Protein AF-A0A966Z807-F1 (afdb_monomer_lite)

Radius of gyration: 26.4 Å; chains: 1; bounding box: 56×34×90 Å

pLDDT: mean 78.82, std 12.4, range [40.66, 91.81]

Foldseek 3Di:
DDDDDDDPDPPPVVVVVVVVVVVVVVVVVVVVVLLVCLVCVLVVQLVVLVCLLVLNPLDADPVLVVDPPVPRQPSNVVSCVCSVDNVSSNVLSCLRNVLSVLSVDPVSNVVSCVSNVVSVVVVVVSVVCSVPVDDPD

Sequence (137 aa):
MAAGSRLCFNGAGATIAKFKALNVLRSRAALAAMTVARLVLAPGMMPYGVSKLFLRQFQVAASAYAQPLGETPGTTLTWAFLGYSPVFQFRLGTFEIIPAILLLFARTRRLGALLLLPVVLNVAMFNYFLAYGRAPG

Structure (mmCIF, N/CA/C/O backbone):
data_AF-A0A966Z807-F1
#
_entry.id   AF-A0A966Z807-F1
#
loop_
_atom_site.group_PDB
_atom_site.id
_atom_site.type_symbol
_atom_site.label_atom_id
_atom_site.label_alt_id
_atom_site.label_comp_id
_atom_site.label_asym_id
_atom_site.label_entity_id
_atom_site.label_seq_id
_atom_site.pdbx_PDB_ins_code
_atom_site.Cartn_x
_atom_site.Cartn_y
_atom_site.Cartn_z
_atom_site.occupancy
_atom_site.B_iso_or_equiv
_atom_site.auth_seq_id
_atom_site.auth_comp_id
_atom_site.auth_asym_id
_atom_site.auth_atom_id
_atom_site.pdbx_PDB_model_num
ATOM 1 N N . MET A 1 1 ? -33.881 -22.145 69.885 1.00 40.66 1 MET A N 1
ATOM 2 C CA . MET A 1 1 ? -34.241 -22.798 68.606 1.00 40.66 1 MET A CA 1
ATOM 3 C C . MET A 1 1 ? -33.526 -22.043 67.496 1.00 40.66 1 MET A C 1
ATOM 5 O O . MET A 1 1 ? -33.708 -20.839 67.392 1.00 40.66 1 MET A O 1
ATOM 9 N N . ALA A 1 2 ? -32.575 -22.702 66.832 1.00 42.00 2 ALA A N 1
ATOM 10 C CA . ALA A 1 2 ? -31.477 -22.073 66.103 1.00 42.00 2 ALA A CA 1
ATOM 11 C C . ALA A 1 2 ? -31.883 -21.474 64.746 1.00 42.00 2 ALA A C 1
ATOM 13 O O . ALA A 1 2 ? -32.610 -22.082 63.965 1.00 42.00 2 ALA A O 1
ATOM 14 N N . ALA A 1 3 ? -31.339 -20.285 64.486 1.00 54.25 3 ALA A N 1
ATOM 15 C CA . ALA A 1 3 ? -31.266 -19.639 63.188 1.00 54.25 3 ALA A CA 1
ATOM 16 C C . ALA A 1 3 ? -30.340 -20.424 62.243 1.00 54.25 3 ALA A C 1
ATOM 18 O O . ALA A 1 3 ? -29.265 -20.849 62.659 1.00 54.25 3 ALA A O 1
ATOM 19 N N . GLY A 1 4 ? -30.709 -20.568 60.967 1.00 48.72 4 GLY A N 1
ATOM 20 C CA . GLY A 1 4 ? -29.797 -21.168 59.990 1.00 48.72 4 GLY A CA 1
ATOM 21 C C . GLY A 1 4 ? -30.430 -21.597 58.673 1.00 48.72 4 GLY A C 1
ATOM 22 O O . GLY A 1 4 ? -30.414 -22.774 58.346 1.00 48.72 4 GLY A O 1
ATOM 23 N N . SER A 1 5 ? -30.958 -20.659 57.885 1.00 48.28 5 SER A N 1
ATOM 24 C CA . SER A 1 5 ? -31.405 -20.946 56.513 1.00 48.28 5 SER A CA 1
ATOM 25 C C . SER A 1 5 ? -31.098 -19.771 55.581 1.00 48.28 5 SER A C 1
ATOM 27 O O . SER A 1 5 ? -31.989 -19.086 55.084 1.00 48.28 5 SER A O 1
ATOM 29 N N . ARG A 1 6 ? -29.805 -19.490 55.384 1.00 48.53 6 ARG A N 1
ATOM 30 C CA . ARG A 1 6 ? -29.302 -18.586 54.334 1.00 48.53 6 ARG A CA 1
ATOM 31 C C . ARG A 1 6 ? -27.971 -19.098 53.783 1.00 48.53 6 ARG A C 1
ATOM 33 O O . ARG A 1 6 ? -26.952 -18.431 53.891 1.00 48.53 6 ARG A O 1
ATOM 40 N N . LEU A 1 7 ? -27.957 -20.286 53.197 1.00 50.31 7 LEU A N 1
ATOM 41 C CA . LEU A 1 7 ? -26.856 -20.706 52.334 1.00 50.31 7 LEU A CA 1
ATOM 42 C C . LEU A 1 7 ? -27.432 -21.395 51.097 1.00 50.31 7 LEU A C 1
ATOM 44 O O . LEU A 1 7 ? -28.456 -22.060 51.186 1.00 50.31 7 LEU A O 1
ATOM 48 N N . CYS A 1 8 ? -26.740 -21.220 49.971 1.00 45.59 8 CYS A N 1
ATOM 49 C CA . CYS A 1 8 ? -26.930 -21.929 48.699 1.00 45.59 8 CYS A CA 1
ATOM 50 C C . CYS A 1 8 ? -27.895 -21.329 47.659 1.00 45.59 8 CYS A C 1
ATOM 52 O O . CYS A 1 8 ? -28.733 -22.044 47.144 1.00 45.59 8 CYS A O 1
ATOM 54 N N . PHE A 1 9 ? -27.710 -20.071 47.232 1.00 46.91 9 PHE A N 1
ATOM 55 C CA . PHE A 1 9 ? -28.056 -19.668 45.843 1.00 46.91 9 PHE A CA 1
ATOM 56 C C . PHE A 1 9 ? -27.121 -18.607 45.216 1.00 46.91 9 PHE A C 1
ATOM 58 O O . PHE A 1 9 ? -27.361 -18.133 44.111 1.00 46.91 9 PHE A O 1
ATOM 65 N N . ASN A 1 10 ? -26.002 -18.259 45.866 1.00 54.50 10 ASN A N 1
ATOM 66 C CA . ASN A 1 10 ? -25.129 -17.156 45.426 1.00 54.50 10 ASN A CA 1
ATOM 67 C C . ASN A 1 10 ? -24.048 -17.555 44.387 1.00 54.50 10 ASN A C 1
ATOM 69 O O . ASN A 1 10 ? -23.397 -16.694 43.803 1.00 54.50 10 ASN A O 1
ATOM 73 N N . GLY A 1 11 ? -23.840 -18.855 44.134 1.00 54.97 11 GLY A N 1
ATOM 74 C CA . GLY A 1 11 ? -22.731 -19.349 43.298 1.00 54.97 11 GLY A CA 1
ATOM 75 C C . GLY A 1 11 ? -22.957 -19.243 41.784 1.00 54.97 11 GLY A C 1
ATOM 76 O O . GLY A 1 11 ? -22.054 -18.850 41.053 1.00 54.97 11 GLY A O 1
ATOM 77 N N . ALA A 1 12 ? -24.165 -19.542 41.293 1.00 58.53 12 ALA A N 1
ATOM 78 C CA . ALA A 1 12 ? -24.453 -19.564 39.852 1.00 58.53 12 ALA A CA 1
ATOM 79 C C . ALA A 1 12 ? -24.499 -18.154 39.227 1.00 58.53 12 ALA A C 1
ATOM 81 O O . ALA A 1 12 ? -23.991 -17.940 38.124 1.00 58.53 12 ALA A O 1
ATOM 82 N N . GLY A 1 13 ? -25.040 -17.169 39.954 1.00 59.78 13 GLY A N 1
ATOM 83 C CA . GLY A 1 13 ? -25.070 -15.768 39.518 1.00 59.78 13 GLY A CA 1
ATOM 84 C C . GLY A 1 13 ? -23.675 -15.142 39.417 1.00 59.78 13 GLY A C 1
ATOM 85 O O . GLY A 1 13 ? -23.400 -14.393 38.478 1.00 59.78 13 GLY A O 1
ATOM 86 N N . ALA A 1 14 ? -22.763 -15.512 40.323 1.00 65.50 14 ALA A N 1
ATOM 87 C CA . ALA A 1 14 ? -21.379 -15.045 40.312 1.00 65.50 14 ALA A CA 1
ATOM 88 C C . ALA A 1 14 ? -20.603 -15.557 39.085 1.00 65.50 14 ALA A C 1
ATOM 90 O O . ALA A 1 14 ? -19.853 -14.798 38.469 1.00 65.50 14 ALA A O 1
ATOM 91 N N . THR A 1 15 ? -20.819 -16.810 38.673 1.00 69.31 15 THR A N 1
ATOM 92 C CA . THR A 1 15 ? -20.162 -17.399 37.493 1.00 69.31 15 THR A CA 1
ATOM 93 C C . THR A 1 15 ? -20.639 -16.755 36.191 1.00 69.31 15 THR A C 1
ATOM 95 O O . THR A 1 15 ? -19.820 -16.422 35.333 1.00 69.31 15 THR A O 1
ATOM 98 N N . ILE A 1 16 ? -21.945 -16.499 36.059 1.00 69.50 16 ILE A N 1
ATOM 99 C CA . ILE A 1 16 ? -22.527 -15.828 34.883 1.00 69.50 16 ILE A CA 1
ATOM 100 C C . ILE A 1 16 ? -22.066 -14.365 34.811 1.00 69.50 16 ILE A C 1
ATOM 102 O O . ILE A 1 16 ? -21.686 -13.889 33.738 1.00 69.50 16 ILE A O 1
ATOM 106 N N . ALA A 1 17 ? -22.032 -13.658 35.945 1.00 71.75 17 ALA A N 1
ATOM 107 C CA . ALA A 1 17 ? -21.521 -12.290 36.014 1.00 71.75 17 ALA A CA 1
ATOM 108 C C . ALA A 1 17 ? -20.034 -12.221 35.637 1.00 71.75 17 ALA A C 1
ATOM 110 O O . ALA A 1 17 ? -19.640 -11.363 34.846 1.00 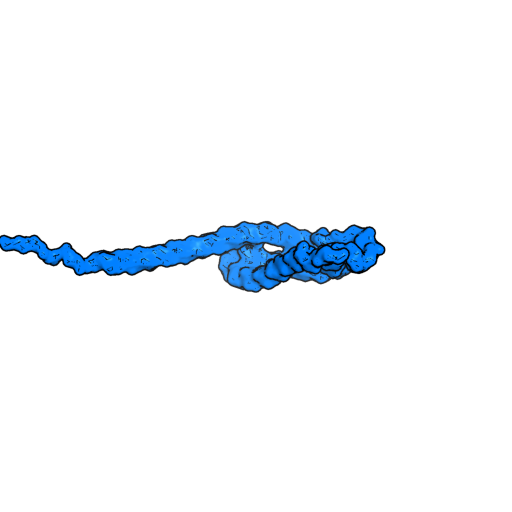71.75 17 ALA A O 1
ATOM 111 N N . LYS A 1 18 ? -19.222 -13.166 36.127 1.00 68.38 18 LYS A N 1
ATOM 112 C CA . LYS A 1 18 ? -17.793 -13.267 35.804 1.00 68.38 18 LYS A CA 1
ATOM 113 C C . LYS A 1 18 ? -17.572 -13.600 34.328 1.00 68.38 18 LYS A C 1
ATOM 115 O O . LYS A 1 18 ? -16.730 -12.972 33.698 1.00 68.38 18 LYS A O 1
ATOM 120 N N . PHE A 1 19 ? -18.365 -14.503 33.748 1.00 73.31 19 PHE A N 1
ATOM 121 C CA . PHE A 1 19 ? -18.320 -14.817 32.317 1.00 73.31 19 PHE A CA 1
ATOM 122 C C . PHE A 1 19 ? -18.694 -13.607 31.452 1.00 73.31 19 PHE A C 1
ATOM 124 O O . PHE A 1 19 ? -17.967 -13.266 30.521 1.00 73.31 19 PHE A O 1
ATOM 131 N N . LYS A 1 20 ? -19.779 -12.899 31.790 1.00 72.31 20 LYS A N 1
ATOM 132 C CA . LYS A 1 20 ? -20.209 -11.690 31.071 1.00 72.31 20 LYS A CA 1
ATOM 133 C C . LYS A 1 20 ? -19.171 -10.571 31.193 1.00 72.31 20 LYS A C 1
ATOM 135 O O . LYS A 1 20 ? -18.841 -9.943 30.191 1.00 72.31 20 LYS A O 1
ATOM 140 N N . ALA A 1 21 ? -18.608 -10.369 32.385 1.00 70.88 21 ALA A N 1
ATOM 141 C CA . ALA A 1 21 ? -17.547 -9.396 32.636 1.00 70.88 21 ALA A CA 1
ATOM 142 C C . ALA A 1 21 ? -16.258 -9.738 31.874 1.00 70.88 21 ALA A C 1
ATOM 144 O O . ALA A 1 21 ? -15.691 -8.855 31.238 1.00 70.88 21 ALA A O 1
ATOM 145 N N . LEU A 1 22 ? -15.835 -11.008 31.867 1.00 74.38 22 LEU A N 1
ATOM 146 C CA . LEU A 1 22 ? -14.684 -11.490 31.095 1.00 74.38 22 LEU A CA 1
ATOM 147 C C . LEU A 1 22 ? -14.896 -11.304 29.594 1.00 74.38 22 LEU A C 1
ATOM 149 O O . LEU A 1 22 ? -13.990 -10.843 28.906 1.00 74.38 22 LEU A O 1
ATOM 153 N N . ASN A 1 23 ? -16.090 -11.608 29.083 1.00 71.31 23 ASN A N 1
ATOM 154 C CA . ASN A 1 23 ? -16.382 -11.463 27.660 1.00 71.31 23 ASN A CA 1
ATOM 155 C C . ASN A 1 23 ? -16.436 -9.980 27.253 1.00 71.31 23 ASN A C 1
ATOM 157 O O . ASN A 1 23 ? -15.870 -9.610 26.230 1.00 71.31 23 ASN A O 1
ATOM 161 N N . VAL A 1 24 ? -17.003 -9.106 28.095 1.00 71.00 24 VAL A N 1
ATOM 162 C CA . VAL A 1 24 ? -16.976 -7.644 27.904 1.00 71.00 24 VAL A CA 1
ATOM 163 C C . VAL A 1 24 ? -15.546 -7.097 27.969 1.00 71.00 24 VAL A C 1
ATOM 165 O O . VAL A 1 24 ? -15.171 -6.297 27.111 1.00 71.00 24 VAL A O 1
ATOM 168 N N . LEU A 1 25 ? -14.720 -7.536 28.927 1.00 72.75 25 LEU A N 1
ATOM 169 C CA . LEU A 1 25 ? -13.304 -7.152 28.997 1.00 72.75 25 LEU A CA 1
ATOM 170 C C . LEU A 1 25 ? -12.545 -7.610 27.746 1.00 72.75 25 LEU A C 1
ATOM 172 O O . LEU A 1 25 ? -11.794 -6.827 27.170 1.00 72.75 25 LEU A O 1
ATOM 176 N N . ARG A 1 26 ? -12.785 -8.845 27.287 1.00 71.38 26 ARG A N 1
ATOM 177 C CA . ARG A 1 26 ? -12.173 -9.413 26.078 1.00 71.38 26 ARG A CA 1
ATOM 178 C C . ARG A 1 26 ? -12.590 -8.650 24.824 1.00 71.38 26 ARG A C 1
ATOM 180 O O . ARG A 1 26 ? -11.745 -8.359 23.984 1.00 71.38 26 ARG A O 1
ATOM 187 N N . SER A 1 27 ? -13.859 -8.257 24.713 1.00 72.50 27 SER A N 1
ATOM 188 C CA . SER A 1 27 ? -14.352 -7.411 23.621 1.00 72.50 27 SER A CA 1
ATOM 189 C C . SER A 1 27 ? -13.715 -6.020 23.640 1.00 72.50 27 SER A C 1
ATOM 191 O O . SER A 1 27 ? -13.314 -5.523 22.591 1.00 72.50 27 SER A O 1
ATOM 193 N N . ARG A 1 28 ? -13.555 -5.397 24.815 1.00 72.44 28 ARG A N 1
ATOM 194 C CA . ARG A 1 28 ? -12.878 -4.092 24.947 1.00 72.44 28 ARG A CA 1
ATOM 195 C C . ARG A 1 28 ? -11.387 -4.189 24.625 1.00 72.44 28 ARG A C 1
ATOM 197 O O . ARG A 1 28 ? -10.879 -3.327 23.916 1.00 72.44 28 ARG A O 1
ATOM 204 N N . ALA A 1 29 ? -10.718 -5.254 25.065 1.00 74.19 29 ALA A N 1
ATOM 205 C CA . ALA A 1 29 ? -9.324 -5.535 24.733 1.00 74.19 29 ALA A CA 1
ATOM 206 C C . ALA A 1 29 ? -9.134 -5.788 23.230 1.00 74.19 29 ALA A C 1
ATOM 208 O O . ALA A 1 29 ? -8.220 -5.230 22.634 1.00 74.19 29 ALA A O 1
ATOM 209 N N . ALA A 1 30 ? -10.028 -6.544 22.586 1.00 75.44 30 ALA A N 1
ATOM 210 C CA . ALA A 1 30 ? -9.995 -6.761 21.140 1.00 75.44 30 ALA A CA 1
ATOM 211 C C . ALA A 1 30 ? -10.210 -5.452 20.361 1.00 75.44 30 ALA A C 1
ATOM 213 O O . ALA A 1 30 ? -9.487 -5.170 19.407 1.00 75.44 30 ALA A O 1
ATOM 214 N N . LEU A 1 31 ? -11.163 -4.616 20.782 1.00 74.56 31 LEU A N 1
ATOM 215 C CA . LEU A 1 31 ? -11.396 -3.299 20.179 1.00 74.56 31 LEU A CA 1
ATOM 216 C C . LEU A 1 31 ? -10.205 -2.349 20.388 1.00 74.56 31 LEU A C 1
ATOM 218 O O . LEU A 1 31 ? -9.843 -1.608 19.469 1.00 74.56 31 LEU A O 1
ATOM 222 N N . ALA A 1 32 ? -9.569 -2.391 21.561 1.00 75.50 32 ALA A N 1
ATOM 223 C CA . ALA A 1 32 ? -8.351 -1.642 21.850 1.00 75.50 32 ALA A CA 1
ATOM 224 C C . ALA A 1 32 ? -7.180 -2.129 20.982 1.00 75.50 32 ALA A C 1
ATOM 226 O O . ALA A 1 32 ? -6.563 -1.315 20.303 1.00 75.50 32 ALA A O 1
ATOM 227 N N . ALA A 1 33 ? -6.946 -3.441 20.901 1.00 77.75 33 ALA A N 1
ATOM 228 C CA . ALA A 1 33 ? -5.908 -4.050 20.069 1.00 77.75 33 ALA A CA 1
ATOM 229 C C . ALA A 1 33 ? -6.086 -3.699 18.587 1.00 77.75 33 ALA A C 1
ATOM 231 O O . ALA A 1 33 ? -5.150 -3.245 17.934 1.00 77.75 33 ALA A O 1
ATOM 232 N N . MET A 1 34 ? -7.312 -3.804 18.070 1.00 76.69 34 MET A N 1
ATOM 233 C CA . MET A 1 34 ? -7.634 -3.357 16.718 1.00 76.69 34 MET A CA 1
ATOM 234 C C . MET A 1 34 ? -7.312 -1.864 16.539 1.00 76.69 34 MET A C 1
ATOM 236 O O . MET A 1 34 ? -6.839 -1.449 15.481 1.00 76.69 34 MET A O 1
ATOM 240 N N . THR A 1 35 ? -7.588 -1.017 17.530 1.00 76.31 35 THR A N 1
ATOM 241 C CA . THR A 1 35 ? -7.322 0.432 17.468 1.00 76.31 35 THR A CA 1
ATOM 242 C C . THR A 1 35 ? -5.837 0.761 17.506 1.00 76.31 35 THR A C 1
ATOM 244 O O . THR A 1 35 ? -5.397 1.582 16.707 1.00 76.31 35 THR A O 1
ATOM 247 N N . VAL A 1 36 ? -5.062 0.069 18.334 1.00 81.00 36 VAL A N 1
ATOM 248 C CA . VAL A 1 36 ? -3.599 0.179 18.351 1.00 81.00 36 VAL A CA 1
ATOM 249 C C . VAL A 1 36 ? -3.016 -0.278 17.015 1.00 81.00 36 VAL A C 1
ATOM 251 O O . VAL A 1 36 ? -2.277 0.476 16.392 1.00 81.00 36 VAL A O 1
ATOM 254 N N . ALA A 1 37 ? -3.423 -1.448 16.509 1.00 80.81 37 ALA A N 1
ATOM 255 C CA . ALA A 1 37 ? -2.967 -1.955 15.215 1.00 80.81 37 ALA A CA 1
ATOM 256 C C . ALA A 1 37 ? -3.236 -0.947 14.089 1.00 80.81 37 ALA A C 1
ATOM 258 O O . ALA A 1 37 ? -2.366 -0.676 13.274 1.00 80.81 37 ALA A O 1
ATOM 259 N N . ARG A 1 38 ? -4.418 -0.323 14.085 1.00 79.00 38 ARG A N 1
ATOM 260 C CA . ARG A 1 38 ? -4.786 0.737 13.137 1.00 79.00 38 ARG A CA 1
ATOM 261 C C . ARG A 1 38 ? -3.869 1.959 13.226 1.00 79.00 38 ARG A C 1
ATOM 263 O O . ARG A 1 38 ? -3.434 2.458 12.194 1.00 79.00 38 ARG A O 1
ATOM 270 N N . LEU A 1 39 ? -3.610 2.435 14.442 1.00 79.00 39 LEU A N 1
ATOM 271 C CA . LEU A 1 39 ? -2.779 3.614 14.694 1.00 79.00 39 LEU A CA 1
ATOM 272 C C . LEU A 1 39 ? -1.302 3.380 14.370 1.00 79.00 39 LEU A C 1
ATOM 274 O O . LEU A 1 39 ? -0.601 4.341 14.095 1.00 79.00 39 LEU A O 1
ATOM 278 N N . VAL A 1 40 ? -0.845 2.129 14.367 1.00 83.12 40 VAL A N 1
ATOM 279 C CA . VAL A 1 40 ? 0.514 1.761 13.948 1.00 83.12 40 VAL A CA 1
ATOM 280 C C . VAL A 1 40 ? 0.580 1.520 12.435 1.00 83.12 40 VAL A C 1
ATOM 282 O O . VAL A 1 40 ? 1.470 2.032 11.761 1.00 83.12 40 VAL A O 1
ATOM 285 N N . LEU A 1 41 ? -0.386 0.784 11.878 1.00 81.38 41 LEU A N 1
ATOM 286 C CA . LEU A 1 41 ? -0.405 0.403 10.462 1.00 81.38 41 LEU A CA 1
ATOM 287 C C . LEU A 1 41 ? -0.600 1.600 9.531 1.00 81.38 41 LEU A C 1
ATOM 289 O O . LEU A 1 41 ? 0.106 1.707 8.536 1.00 81.38 41 LEU A O 1
ATOM 293 N N . ALA A 1 42 ? -1.535 2.503 9.837 1.00 81.38 42 ALA A N 1
ATOM 294 C CA . ALA A 1 42 ? -1.832 3.638 8.964 1.00 81.38 42 ALA A CA 1
ATOM 295 C C . ALA A 1 42 ? -0.607 4.546 8.711 1.00 81.38 42 ALA A C 1
ATOM 297 O O . ALA A 1 42 ? -0.262 4.733 7.543 1.00 81.38 42 ALA A O 1
ATOM 298 N N . PRO A 1 43 ? 0.104 5.061 9.737 1.00 82.00 43 PRO A N 1
ATOM 299 C CA . PRO A 1 43 ? 1.327 5.828 9.508 1.00 82.00 43 PRO A CA 1
ATOM 300 C C . PRO A 1 43 ? 2.481 4.959 8.996 1.00 82.00 43 PRO A C 1
ATOM 302 O O . PRO A 1 43 ? 3.301 5.458 8.235 1.00 82.00 43 PRO A O 1
ATOM 305 N N . GLY A 1 44 ? 2.540 3.667 9.343 1.00 83.81 44 GLY A N 1
ATOM 306 C CA . GLY A 1 44 ? 3.562 2.753 8.824 1.00 83.81 44 GLY A CA 1
ATOM 307 C C . GLY A 1 44 ? 3.458 2.508 7.314 1.00 83.81 44 GLY A C 1
ATOM 308 O O . GLY A 1 44 ? 4.480 2.390 6.645 1.00 83.81 44 GLY A O 1
ATOM 309 N N . MET A 1 45 ? 2.242 2.476 6.759 1.00 82.56 45 MET A N 1
ATOM 310 C CA . MET A 1 45 ? 2.003 2.257 5.324 1.00 82.56 45 MET A CA 1
ATOM 311 C C . MET A 1 45 ? 2.022 3.543 4.487 1.00 82.56 45 MET A C 1
ATOM 313 O O . MET A 1 45 ? 2.194 3.480 3.270 1.00 82.56 45 MET A O 1
ATOM 317 N N . MET A 1 46 ? 1.890 4.718 5.110 1.00 84.50 46 MET A N 1
ATOM 318 C CA . MET A 1 46 ? 1.947 5.999 4.396 1.00 84.50 46 MET A CA 1
ATOM 319 C C . MET A 1 46 ? 3.247 6.190 3.593 1.00 84.50 46 MET A C 1
ATOM 321 O O . MET A 1 46 ? 3.142 6.498 2.406 1.00 84.50 46 MET A O 1
ATOM 325 N N . PRO A 1 47 ? 4.456 5.963 4.150 1.00 86.50 47 PRO A N 1
ATOM 326 C CA . PRO A 1 47 ? 5.701 6.063 3.390 1.00 86.50 47 PRO A CA 1
ATOM 327 C C . PRO A 1 47 ? 5.741 5.145 2.165 1.00 86.50 47 PRO A C 1
ATOM 329 O O . PRO A 1 47 ? 6.204 5.569 1.108 1.00 86.50 47 PRO A O 1
ATOM 332 N N . TYR A 1 48 ? 5.213 3.921 2.279 1.00 82.94 48 TYR A N 1
ATOM 333 C CA . TYR A 1 48 ? 5.158 2.966 1.170 1.00 82.94 48 TYR A CA 1
ATOM 334 C C . TYR A 1 48 ? 4.311 3.513 0.024 1.00 82.94 48 TYR A C 1
ATOM 336 O O . TYR A 1 48 ? 4.809 3.686 -1.090 1.00 82.94 48 TYR A O 1
ATOM 344 N N . GLY A 1 49 ? 3.068 3.895 0.308 1.00 82.25 49 GLY A N 1
ATOM 345 C CA . GLY A 1 49 ? 2.185 4.449 -0.712 1.00 82.25 49 GLY A CA 1
ATOM 346 C C . GLY A 1 49 ? 2.720 5.752 -1.318 1.00 82.25 49 GLY A C 1
ATOM 347 O O . GLY A 1 49 ? 2.664 5.944 -2.534 1.00 82.25 49 GLY A O 1
ATOM 348 N N . VAL A 1 50 ? 3.307 6.630 -0.496 1.00 87.94 50 VAL A N 1
ATOM 349 C CA . VAL A 1 50 ? 3.894 7.903 -0.949 1.00 87.94 50 VAL A CA 1
ATOM 350 C C . VAL A 1 50 ? 5.083 7.652 -1.875 1.00 87.94 50 VAL A C 1
ATOM 352 O O . VAL A 1 50 ? 5.203 8.293 -2.919 1.00 87.94 50 VAL A O 1
ATOM 355 N N . SER A 1 51 ? 5.925 6.668 -1.561 1.00 85.44 51 SER A N 1
ATOM 356 C CA . SER A 1 51 ? 7.054 6.299 -2.418 1.00 85.44 51 SER A CA 1
ATOM 357 C C . SER A 1 51 ? 6.615 5.774 -3.794 1.00 85.44 51 SER A C 1
ATOM 359 O O . SER A 1 51 ? 7.305 6.021 -4.789 1.00 85.44 51 SER A O 1
ATOM 361 N N . LYS A 1 52 ? 5.439 5.131 -3.885 1.00 84.50 52 LYS A N 1
ATOM 362 C CA . LYS A 1 52 ? 4.808 4.744 -5.160 1.00 84.50 52 LYS A CA 1
ATOM 363 C C . LYS A 1 52 ? 4.235 5.944 -5.908 1.00 84.50 52 LYS A C 1
ATOM 365 O O . LYS A 1 52 ? 4.419 6.019 -7.116 1.00 84.50 52 LYS A O 1
ATOM 370 N N . LEU A 1 53 ? 3.610 6.908 -5.226 1.00 85.94 53 LEU A N 1
ATOM 371 C CA . LEU A 1 53 ? 3.125 8.133 -5.884 1.00 85.94 53 LEU A CA 1
ATOM 372 C C . LEU A 1 53 ? 4.253 8.942 -6.531 1.00 85.94 53 LEU A C 1
ATOM 374 O O . LEU A 1 53 ? 4.079 9.465 -7.626 1.00 85.94 53 LEU A O 1
ATOM 378 N N . PHE A 1 54 ? 5.414 9.012 -5.877 1.00 85.88 54 PHE A N 1
ATOM 379 C CA . PHE A 1 54 ? 6.595 9.705 -6.401 1.00 85.88 54 PHE A CA 1
ATOM 380 C C . PHE A 1 54 ? 7.438 8.856 -7.359 1.00 85.88 54 PHE A C 1
ATOM 382 O O . PHE A 1 54 ? 8.567 9.229 -7.673 1.00 85.88 54 PHE A O 1
ATOM 389 N N . LEU A 1 55 ? 6.911 7.715 -7.813 1.00 83.12 55 LEU A N 1
ATOM 390 C CA . LEU A 1 55 ? 7.552 6.811 -8.769 1.00 83.12 55 LEU A CA 1
ATOM 391 C C . LEU A 1 55 ? 8.906 6.242 -8.308 1.00 83.12 55 LEU A C 1
ATOM 393 O O . LEU A 1 55 ? 9.671 5.723 -9.115 1.00 83.12 55 LEU A O 1
ATOM 397 N N . ARG A 1 56 ? 9.229 6.296 -7.010 1.00 80.62 56 ARG A N 1
ATOM 398 C CA . ARG A 1 56 ? 10.554 5.896 -6.501 1.00 80.62 56 ARG A CA 1
ATOM 399 C C . ARG A 1 56 ? 10.673 4.403 -6.213 1.00 80.62 56 ARG A C 1
ATOM 401 O O . ARG A 1 56 ? 11.769 3.866 -6.279 1.00 80.62 56 ARG A O 1
ATOM 408 N N . GLN A 1 57 ? 9.566 3.728 -5.900 1.00 79.19 57 GLN A N 1
ATOM 409 C CA . GLN A 1 57 ? 9.625 2.362 -5.365 1.00 79.19 57 GLN A CA 1
ATOM 410 C C . GLN A 1 57 ? 9.975 1.272 -6.396 1.00 79.19 57 GLN A C 1
ATOM 412 O O . GLN A 1 57 ? 10.572 0.270 -6.025 1.00 79.19 57 GLN A O 1
ATOM 417 N N . PHE A 1 58 ? 9.619 1.449 -7.671 1.00 81.44 58 PHE A N 1
ATOM 418 C CA . PHE A 1 58 ? 9.819 0.446 -8.732 1.00 81.44 58 PHE A CA 1
ATOM 419 C C . PHE A 1 58 ? 10.895 0.859 -9.745 1.00 81.44 58 PHE A C 1
ATOM 421 O O . PHE A 1 58 ? 10.783 0.581 -10.934 1.00 81.44 58 PHE A O 1
ATOM 428 N N . GLN A 1 59 ? 11.933 1.557 -9.283 1.00 81.50 59 GLN A N 1
ATOM 429 C CA . GLN A 1 59 ? 13.062 1.918 -10.135 1.00 81.50 59 GLN A CA 1
ATOM 430 C C . GLN A 1 59 ? 13.991 0.713 -10.295 1.00 81.50 59 GLN A C 1
ATOM 432 O O . GLN A 1 59 ? 14.493 0.163 -9.314 1.00 81.50 59 GLN A O 1
ATOM 437 N N . VAL A 1 60 ? 14.210 0.304 -11.541 1.00 83.00 60 VAL A N 1
ATOM 438 C CA . VAL A 1 60 ? 15.096 -0.804 -11.909 1.00 83.00 60 VAL A CA 1
ATOM 439 C C . VAL A 1 60 ? 16.286 -0.240 -12.682 1.00 83.00 60 VAL A C 1
ATOM 441 O O . VAL A 1 60 ? 16.119 0.629 -13.537 1.00 83.00 60 VAL A O 1
ATOM 444 N N . ALA A 1 61 ? 17.496 -0.712 -12.367 1.00 82.94 61 ALA A N 1
ATOM 445 C CA . ALA A 1 61 ? 18.719 -0.260 -13.026 1.00 82.94 61 ALA A CA 1
ATOM 446 C C . ALA A 1 61 ? 18.684 -0.549 -14.536 1.00 82.94 61 ALA A C 1
ATOM 448 O O . ALA A 1 61 ? 18.228 -1.610 -14.956 1.00 82.94 61 ALA A O 1
ATOM 449 N N . ALA A 1 62 ? 19.232 0.362 -15.346 1.00 80.19 62 ALA A N 1
ATOM 450 C CA . ALA A 1 62 ? 19.267 0.220 -16.805 1.00 80.19 62 ALA A CA 1
ATOM 451 C C . ALA A 1 62 ? 19.918 -1.103 -17.263 1.00 80.19 62 ALA A C 1
ATOM 453 O O . ALA A 1 62 ? 19.466 -1.723 -18.221 1.00 80.19 62 ALA A O 1
ATOM 454 N N . SER A 1 63 ? 20.934 -1.573 -16.532 1.00 80.50 63 SER A N 1
ATOM 455 C CA . SER A 1 63 ? 21.628 -2.839 -16.793 1.00 80.50 63 SER A CA 1
ATOM 456 C C . SER A 1 63 ? 20.737 -4.075 -16.655 1.00 80.50 63 SER A C 1
ATOM 458 O O . S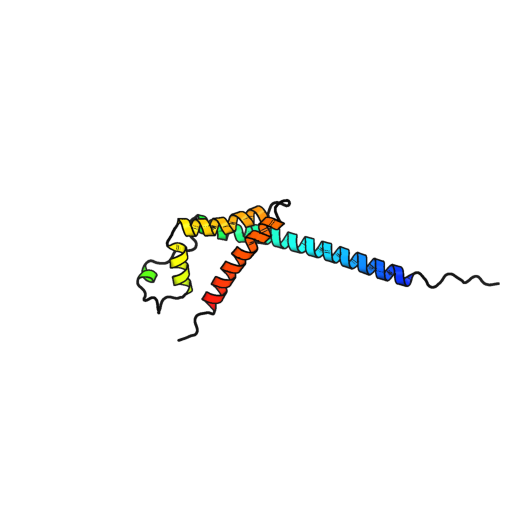ER A 1 63 ? 20.974 -5.068 -17.336 1.00 80.50 63 SER A O 1
ATOM 460 N N . ALA A 1 64 ? 19.690 -4.025 -15.828 1.00 79.94 64 ALA A N 1
ATOM 461 C CA . ALA A 1 64 ? 18.789 -5.158 -15.639 1.00 79.94 64 ALA A CA 1
ATOM 462 C C . ALA A 1 64 ? 17.876 -5.402 -16.852 1.00 79.94 64 ALA A C 1
ATOM 464 O O . ALA A 1 64 ? 17.430 -6.527 -17.051 1.00 79.94 64 ALA A O 1
ATOM 465 N N . TYR A 1 65 ? 17.634 -4.385 -17.688 1.00 80.44 65 TYR A N 1
ATOM 466 C CA . TYR A 1 65 ? 16.879 -4.542 -18.937 1.00 80.44 65 TYR A CA 1
ATOM 467 C C . TYR A 1 65 ? 17.691 -5.220 -20.048 1.00 80.44 65 TYR A C 1
ATOM 469 O O . TYR A 1 65 ? 17.111 -5.697 -21.018 1.00 80.44 65 TYR A O 1
ATOM 477 N N . ALA A 1 66 ? 19.021 -5.261 -19.916 1.00 85.50 66 ALA A N 1
ATOM 478 C CA . ALA A 1 66 ? 19.909 -5.936 -20.859 1.00 85.50 66 ALA A CA 1
ATOM 479 C C . ALA A 1 66 ? 20.118 -7.425 -20.526 1.00 85.50 66 ALA A C 1
ATOM 481 O O . ALA A 1 66 ? 20.714 -8.151 -21.318 1.00 85.50 66 ALA A O 1
ATOM 482 N N . GLN A 1 67 ? 19.652 -7.885 -19.359 1.00 84.12 67 GLN A N 1
ATOM 483 C CA . GLN A 1 67 ? 19.818 -9.267 -18.923 1.00 84.12 67 GLN A CA 1
ATOM 484 C C . GLN A 1 67 ? 18.750 -10.180 -19.558 1.00 84.12 67 GLN A C 1
ATOM 486 O O . GLN A 1 67 ? 17.585 -9.780 -19.645 1.00 84.12 67 GLN A O 1
ATOM 491 N N . PRO A 1 68 ? 19.094 -11.414 -19.976 1.00 86.31 68 PRO A N 1
ATOM 492 C CA . PRO A 1 68 ? 18.107 -12.379 -20.451 1.00 86.31 68 PRO A CA 1
ATOM 493 C C . PRO A 1 68 ? 17.042 -12.684 -19.388 1.00 86.31 68 PRO A C 1
ATOM 495 O O . PRO A 1 68 ? 17.369 -12.931 -18.228 1.00 86.31 68 PRO A O 1
ATOM 498 N N . LEU A 1 69 ? 15.770 -12.761 -19.798 1.00 81.69 69 LEU A N 1
ATOM 499 C CA . LEU A 1 69 ? 14.628 -12.957 -18.888 1.00 81.69 69 LEU A CA 1
ATOM 500 C C . LEU A 1 69 ? 14.728 -14.218 -18.009 1.00 81.69 69 LEU A C 1
ATOM 502 O O . LEU A 1 69 ? 14.201 -14.228 -16.900 1.00 81.69 69 LEU A O 1
ATOM 506 N N . GLY A 1 70 ? 15.396 -15.277 -18.483 1.00 80.88 70 GLY A N 1
ATOM 507 C CA . GLY A 1 70 ? 15.611 -16.507 -17.704 1.00 80.88 70 GLY A CA 1
ATOM 5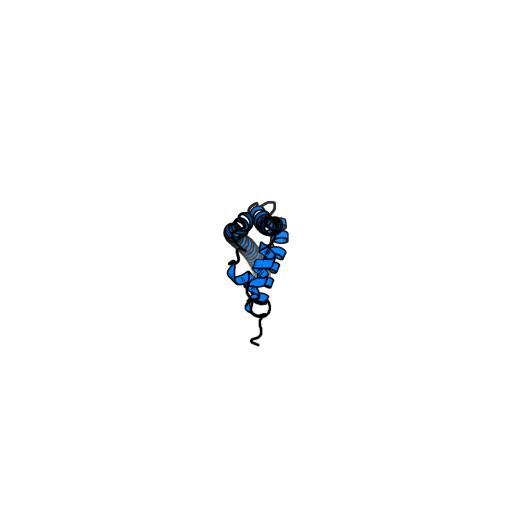08 C C . GLY A 1 70 ? 16.599 -16.340 -16.538 1.00 80.88 70 GLY A C 1
ATOM 509 O O . GLY A 1 70 ? 16.510 -17.037 -15.521 1.00 80.88 70 GLY A O 1
ATOM 510 N N . GLU A 1 71 ? 17.511 -15.377 -16.653 1.00 81.94 71 GLU A N 1
ATOM 511 C CA . GLU A 1 71 ? 18.539 -15.077 -15.652 1.00 81.94 71 GLU A CA 1
ATOM 512 C C . GLU A 1 71 ? 18.139 -13.918 -14.733 1.00 81.94 71 GLU A C 1
ATOM 514 O O . GLU A 1 71 ? 18.661 -13.798 -13.624 1.00 81.94 71 GLU A O 1
ATOM 519 N N . THR A 1 72 ? 17.181 -13.086 -15.151 1.00 83.19 72 THR A N 1
ATOM 520 C CA . THR A 1 72 ? 16.665 -11.991 -14.330 1.00 83.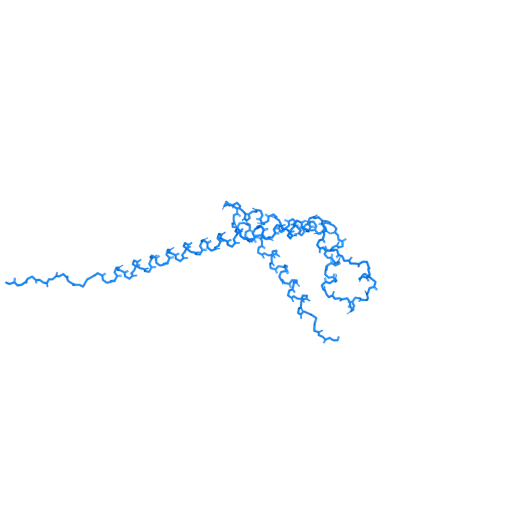19 72 THR A CA 1
ATOM 521 C C . THR A 1 72 ? 15.953 -12.531 -13.078 1.00 83.19 72 THR A C 1
ATOM 523 O O . THR A 1 72 ? 15.072 -13.394 -13.177 1.00 83.19 72 THR A O 1
ATOM 526 N N . PRO A 1 73 ? 16.263 -12.011 -11.876 1.00 83.56 73 PRO A N 1
ATOM 527 C CA . PRO A 1 73 ? 15.504 -12.329 -10.673 1.00 83.56 73 PRO A CA 1
ATOM 528 C C . PRO A 1 73 ? 14.025 -11.956 -10.838 1.00 83.56 73 PRO A C 1
ATOM 530 O O . PRO A 1 73 ? 13.701 -10.876 -11.337 1.00 83.56 73 PRO A O 1
ATOM 533 N N . GLY A 1 74 ? 13.111 -12.812 -10.369 1.00 83.12 74 GLY A N 1
ATOM 534 C CA . GLY A 1 74 ? 11.668 -12.564 -10.492 1.00 83.12 74 GLY A CA 1
ATOM 535 C C . GLY A 1 74 ? 11.225 -11.245 -9.843 1.00 83.12 74 GLY A C 1
ATOM 536 O O . GLY A 1 74 ? 10.295 -10.591 -10.320 1.00 83.12 74 GLY A O 1
ATOM 537 N N . THR A 1 75 ? 11.915 -10.827 -8.777 1.00 84.75 75 THR A N 1
ATOM 538 C CA . THR A 1 75 ? 11.725 -9.528 -8.115 1.00 84.75 75 THR A CA 1
ATOM 539 C C . THR A 1 75 ? 11.989 -8.370 -9.068 1.00 84.75 75 THR A C 1
ATOM 541 O O . THR A 1 75 ? 11.116 -7.527 -9.258 1.00 84.75 75 THR A O 1
ATOM 544 N N . THR A 1 76 ? 13.151 -8.371 -9.719 1.00 85.94 76 THR A N 1
ATOM 545 C CA . THR A 1 76 ? 13.554 -7.363 -10.703 1.00 85.94 76 THR A CA 1
ATOM 546 C C . THR A 1 76 ? 12.601 -7.331 -11.891 1.00 85.94 76 THR A C 1
ATOM 548 O O . THR A 1 76 ? 12.192 -6.251 -12.313 1.00 85.94 76 THR A O 1
ATOM 551 N N . LEU A 1 77 ? 12.178 -8.499 -12.385 1.00 86.50 77 LEU A N 1
ATOM 552 C CA . LEU A 1 77 ? 11.220 -8.596 -13.486 1.00 86.50 77 LEU A CA 1
ATOM 553 C C . LEU A 1 77 ? 9.861 -7.984 -13.114 1.00 86.50 77 LEU A C 1
ATOM 555 O O . LEU A 1 77 ? 9.280 -7.212 -13.876 1.00 86.50 77 LEU A O 1
ATOM 559 N N . THR A 1 78 ? 9.373 -8.288 -11.911 1.00 87.62 78 THR A N 1
ATOM 560 C CA . THR A 1 78 ? 8.113 -7.735 -11.407 1.00 87.62 78 THR A CA 1
ATOM 561 C C . THR A 1 78 ? 8.223 -6.230 -11.202 1.00 87.62 78 THR A C 1
ATOM 563 O O . THR A 1 78 ? 7.323 -5.494 -11.591 1.00 87.62 78 THR A O 1
ATOM 566 N N . TRP A 1 79 ? 9.325 -5.738 -10.634 1.00 88.56 79 TRP A N 1
ATOM 567 C CA . TRP A 1 79 ? 9.532 -4.302 -10.438 1.00 88.56 79 TRP A CA 1
ATOM 568 C C . TRP A 1 79 ? 9.631 -3.559 -11.772 1.00 88.56 79 TRP A C 1
ATOM 570 O O . TRP A 1 79 ? 9.040 -2.491 -11.898 1.00 88.56 79 TRP A O 1
ATOM 580 N N . ALA A 1 80 ? 10.271 -4.148 -12.785 1.00 88.06 80 ALA A N 1
ATOM 581 C CA . ALA A 1 80 ? 10.312 -3.589 -14.134 1.00 88.06 80 ALA A CA 1
ATOM 582 C C . ALA A 1 80 ? 8.904 -3.497 -14.744 1.00 88.06 80 ALA A C 1
ATOM 584 O O . ALA A 1 80 ? 8.534 -2.462 -15.293 1.00 88.06 80 ALA A O 1
ATOM 585 N N . PHE A 1 81 ? 8.078 -4.536 -14.581 1.00 87.38 81 PHE A N 1
ATOM 586 C CA . PHE A 1 81 ? 6.687 -4.525 -15.040 1.00 87.38 81 PHE A CA 1
ATOM 587 C C . PHE A 1 81 ? 5.827 -3.487 -14.298 1.00 87.38 81 PHE A C 1
ATOM 589 O O . PHE A 1 81 ? 5.146 -2.677 -14.928 1.00 87.38 81 PHE A O 1
ATOM 596 N N . LEU A 1 82 ? 5.871 -3.477 -12.961 1.00 88.12 82 LEU A N 1
ATOM 597 C CA . LEU A 1 82 ? 5.088 -2.549 -12.136 1.00 88.12 82 LEU A CA 1
ATOM 598 C C . LEU A 1 82 ? 5.544 -1.085 -12.312 1.00 88.12 82 LEU A C 1
ATOM 600 O O . LEU A 1 82 ? 4.734 -0.173 -12.143 1.00 88.12 82 LEU A O 1
ATOM 604 N N . GLY A 1 83 ? 6.820 -0.861 -12.640 1.00 86.44 83 GLY A N 1
ATOM 605 C CA . GLY A 1 83 ? 7.423 0.452 -12.884 1.00 86.44 83 GLY A CA 1
ATOM 606 C C . GLY A 1 83 ? 7.360 0.937 -14.337 1.00 86.44 83 GLY A C 1
ATOM 607 O O . GLY A 1 83 ? 7.611 2.114 -14.580 1.00 86.44 83 GLY A O 1
ATOM 608 N N . TYR A 1 84 ? 6.991 0.082 -15.299 1.00 86.06 84 TYR A N 1
ATOM 609 C CA . TYR A 1 84 ? 6.985 0.423 -16.730 1.00 86.06 84 TYR A CA 1
ATOM 610 C C . TYR A 1 84 ? 6.082 1.621 -17.062 1.00 86.06 84 TYR A C 1
ATOM 612 O O . TYR A 1 84 ? 6.436 2.474 -17.873 1.00 86.06 84 TYR A O 1
ATOM 620 N N . SER A 1 85 ? 4.905 1.700 -16.429 1.00 89.06 85 SER A N 1
ATOM 621 C CA . SER A 1 85 ? 3.956 2.795 -16.638 1.00 89.06 85 SER A CA 1
ATOM 622 C C . SER A 1 85 ? 3.841 3.670 -15.385 1.00 89.06 85 SER A C 1
ATOM 624 O O . SER A 1 85 ? 3.317 3.203 -14.366 1.00 89.06 85 SER A O 1
ATOM 626 N N . PRO A 1 86 ? 4.203 4.967 -15.464 1.00 86.75 86 PRO A N 1
ATOM 627 C CA . PRO A 1 86 ? 4.033 5.910 -14.358 1.00 86.75 86 PRO A CA 1
ATOM 628 C C . PRO A 1 86 ? 2.589 5.987 -13.850 1.00 86.75 86 PRO A C 1
ATOM 630 O O . PRO A 1 86 ? 2.338 6.055 -12.649 1.00 86.75 86 PRO A O 1
ATOM 633 N N . VAL A 1 87 ? 1.614 5.906 -14.762 1.00 89.00 87 VAL A N 1
ATOM 634 C CA . VAL A 1 87 ? 0.180 5.914 -14.430 1.00 89.00 87 VAL A CA 1
ATOM 635 C C . VAL A 1 87 ? -0.210 4.657 -13.655 1.00 89.00 87 VAL A C 1
ATOM 637 O O . VAL A 1 87 ? -1.035 4.709 -12.741 1.00 89.00 87 VAL A O 1
ATOM 640 N N . PHE A 1 88 ? 0.365 3.507 -14.003 1.00 88.56 88 PHE A N 1
ATOM 641 C CA . PHE A 1 88 ? 0.117 2.267 -13.277 1.00 88.56 88 PHE A CA 1
ATOM 642 C C . PHE A 1 88 ? 0.698 2.328 -11.859 1.00 88.56 88 PHE A C 1
ATOM 644 O O . PHE A 1 88 ? -0.032 2.078 -10.899 1.00 88.56 88 PHE A O 1
ATOM 651 N N . GLN A 1 89 ? 1.944 2.775 -11.710 1.00 88.94 89 GLN A N 1
ATOM 652 C CA . GLN A 1 89 ? 2.583 2.946 -10.405 1.00 88.94 89 GLN A CA 1
ATOM 653 C C . GLN A 1 89 ? 1.855 3.973 -9.516 1.00 88.94 89 GLN A C 1
ATOM 655 O O . GLN A 1 89 ? 1.631 3.718 -8.330 1.00 88.94 89 GLN A O 1
ATOM 660 N N . PHE A 1 90 ? 1.400 5.089 -10.091 1.00 89.31 90 PHE A N 1
ATOM 661 C CA . PHE A 1 90 ? 0.584 6.082 -9.388 1.00 89.31 90 PHE A CA 1
ATOM 662 C C . PHE A 1 90 ? -0.742 5.491 -8.885 1.00 89.31 90 PHE A C 1
ATOM 664 O O . PHE A 1 90 ? -1.132 5.715 -7.735 1.00 89.31 90 PHE A O 1
ATOM 671 N N . ARG A 1 91 ? -1.427 4.685 -9.712 1.00 90.19 91 ARG A N 1
ATOM 672 C CA . ARG A 1 91 ? -2.653 3.981 -9.297 1.00 90.19 91 ARG A CA 1
ATOM 673 C C . ARG A 1 91 ? -2.383 3.018 -8.142 1.00 90.19 91 ARG A C 1
ATOM 675 O O . ARG A 1 91 ? -3.145 3.021 -7.179 1.00 90.19 91 ARG A O 1
ATOM 682 N N . LEU A 1 92 ? -1.286 2.259 -8.189 1.00 90.19 92 LEU A N 1
ATOM 683 C CA . LEU A 1 92 ? -0.892 1.363 -7.095 1.00 90.19 92 LEU A CA 1
ATOM 684 C C . LEU A 1 92 ? -0.649 2.122 -5.782 1.00 90.19 92 LEU A C 1
ATOM 686 O O . LEU A 1 92 ? -1.138 1.694 -4.739 1.00 90.19 92 LEU A O 1
ATOM 690 N N . GLY A 1 93 ? 0.049 3.262 -5.826 1.00 88.88 93 GLY A N 1
ATOM 691 C CA . GLY A 1 93 ? 0.252 4.111 -4.644 1.00 88.88 93 GLY A CA 1
ATOM 692 C C . GLY A 1 93 ? -1.049 4.705 -4.105 1.00 88.88 93 GLY A C 1
ATOM 693 O O . GLY A 1 93 ? -1.280 4.730 -2.897 1.00 88.88 93 GLY A O 1
ATOM 694 N N . THR A 1 94 ? -1.948 5.111 -5.001 1.00 90.25 94 THR A N 1
ATOM 695 C CA . THR A 1 94 ? -3.266 5.654 -4.644 1.00 90.25 94 THR A CA 1
ATOM 696 C C . THR A 1 94 ? -4.124 4.611 -3.921 1.00 90.25 94 THR A C 1
ATOM 698 O O . THR A 1 94 ? -4.718 4.915 -2.884 1.00 90.25 94 THR A O 1
ATOM 701 N N . PHE A 1 95 ? -4.132 3.365 -4.406 1.00 91.31 95 PHE A N 1
ATOM 702 C CA . PHE A 1 95 ? -4.839 2.260 -3.754 1.00 91.31 95 PHE A CA 1
ATOM 703 C C . PHE A 1 95 ? -4.264 1.881 -2.389 1.00 91.31 95 PHE A C 1
ATOM 705 O O . PHE A 1 95 ? -4.963 1.242 -1.617 1.00 91.31 95 PHE A O 1
ATOM 712 N N . GLU A 1 96 ? -3.042 2.285 -2.054 1.00 90.12 96 GLU A N 1
ATOM 713 C CA . GLU A 1 96 ? -2.443 2.042 -0.740 1.00 90.12 96 GLU A CA 1
ATOM 714 C C . GLU A 1 96 ? -2.686 3.213 0.225 1.00 90.12 96 GLU A C 1
ATOM 716 O O . GLU A 1 96 ? -3.056 3.010 1.383 1.00 90.12 96 GLU A O 1
ATOM 721 N N . ILE A 1 97 ? -2.578 4.454 -0.262 1.00 90.38 97 ILE A N 1
ATOM 722 C CA . ILE A 1 97 ? -2.750 5.664 0.558 1.00 90.38 97 ILE A CA 1
ATOM 723 C C . ILE A 1 97 ? -4.209 5.919 0.917 1.00 90.38 97 ILE A C 1
ATOM 725 O O . ILE A 1 97 ? -4.498 6.211 2.077 1.00 90.38 97 ILE A O 1
ATOM 729 N N . ILE A 1 98 ? -5.132 5.837 -0.048 1.00 91.38 98 ILE A N 1
ATOM 730 C CA . ILE A 1 98 ? -6.555 6.113 0.199 1.00 91.38 98 ILE A CA 1
ATOM 731 C C . ILE A 1 98 ? -7.072 5.270 1.372 1.00 91.38 98 ILE A C 1
ATOM 733 O O . ILE A 1 98 ? -7.554 5.850 2.350 1.00 91.38 98 ILE A O 1
ATOM 737 N N . PRO A 1 99 ? -6.952 3.929 1.363 1.00 88.88 99 PRO A N 1
ATOM 738 C CA . PRO A 1 99 ? -7.440 3.138 2.476 1.00 88.88 99 PRO A CA 1
ATOM 739 C C . PRO A 1 99 ? -6.656 3.375 3.765 1.00 88.88 99 PRO A C 1
ATOM 741 O O . PRO A 1 99 ? -7.291 3.358 4.815 1.00 88.88 99 PRO A O 1
ATOM 744 N N . ALA A 1 100 ? -5.349 3.671 3.720 1.00 87.88 100 ALA A N 1
ATOM 745 C CA . ALA A 1 100 ? -4.565 4.038 4.906 1.00 87.88 100 ALA A CA 1
ATOM 746 C C . ALA A 1 100 ? -5.066 5.341 5.564 1.00 87.88 100 ALA A C 1
ATOM 748 O O . ALA A 1 100 ? -5.214 5.397 6.786 1.00 87.88 100 ALA A O 1
ATOM 749 N N . ILE A 1 101 ? -5.422 6.356 4.769 1.00 88.12 101 ILE A N 1
ATOM 750 C CA . ILE A 1 101 ? -6.039 7.606 5.243 1.00 88.12 101 ILE A CA 1
ATOM 751 C C . ILE A 1 101 ? -7.445 7.339 5.800 1.00 88.12 101 ILE A C 1
ATOM 753 O O . ILE A 1 101 ? -7.783 7.793 6.896 1.00 88.12 101 ILE A O 1
ATOM 757 N N . LEU A 1 102 ? -8.268 6.546 5.104 1.00 87.19 102 LEU A N 1
ATOM 758 C CA . LEU A 1 102 ? -9.578 6.112 5.614 1.00 87.19 102 LEU A CA 1
ATOM 759 C C . LEU A 1 102 ? -9.433 5.306 6.916 1.00 87.19 102 LEU A C 1
ATOM 761 O O . LEU A 1 102 ? -10.324 5.330 7.775 1.00 87.19 102 LEU A O 1
ATOM 765 N N . LEU A 1 103 ? -8.301 4.622 7.091 1.00 85.94 103 LEU A N 1
ATOM 766 C CA . LEU A 1 103 ? -7.889 3.944 8.311 1.00 85.94 103 LEU A CA 1
ATOM 767 C C . LEU A 1 103 ? -7.408 4.910 9.409 1.00 85.94 103 LEU A C 1
ATOM 769 O O . LEU A 1 103 ? -7.027 4.419 10.456 1.00 85.94 103 LEU A O 1
ATOM 773 N N . LEU A 1 104 ? -7.514 6.231 9.289 1.00 84.38 104 LEU A N 1
ATOM 774 C CA . LEU A 1 104 ? -7.329 7.148 10.426 1.00 84.38 104 LEU A CA 1
ATOM 775 C C . LEU A 1 104 ? -8.665 7.650 10.993 1.00 84.38 104 LEU A C 1
ATOM 777 O O . LEU A 1 104 ? -8.855 7.691 12.209 1.00 84.38 104 LEU A O 1
ATOM 781 N N . PHE A 1 105 ? -9.663 7.909 10.148 1.00 85.75 105 PHE A N 1
ATOM 782 C CA . PHE A 1 105 ? -10.940 8.480 10.596 1.00 85.75 105 PHE A CA 1
ATOM 783 C C . PHE A 1 105 ? -11.860 7.452 11.263 1.00 85.75 105 PHE A C 1
ATOM 785 O O . PHE A 1 105 ? -12.211 6.429 10.673 1.00 85.75 105 PHE A O 1
ATOM 792 N N . ALA A 1 106 ? -12.298 7.704 12.500 1.00 76.62 106 ALA A N 1
ATOM 793 C CA . ALA A 1 106 ? -13.167 6.794 13.265 1.00 76.62 106 ALA A CA 1
ATOM 794 C C . ALA A 1 106 ? -14.426 6.344 12.492 1.00 76.62 106 ALA A C 1
ATOM 796 O O . ALA A 1 106 ? -14.835 5.188 12.599 1.00 76.62 106 ALA A O 1
ATOM 797 N N . ARG A 1 107 ? -14.983 7.229 11.653 1.00 80.94 107 ARG A N 1
ATOM 798 C CA . ARG A 1 107 ? -16.211 6.998 10.880 1.00 80.94 107 ARG A CA 1
ATOM 799 C C . ARG A 1 107 ? -16.030 6.071 9.669 1.00 80.94 107 ARG A C 1
ATOM 801 O O . ARG A 1 107 ? -16.941 5.317 9.354 1.00 80.94 107 ARG A O 1
ATOM 808 N N . THR A 1 108 ? -14.862 6.073 9.020 1.00 87.19 108 THR A N 1
ATOM 809 C CA . THR A 1 108 ? -14.589 5.297 7.786 1.00 87.19 108 THR A CA 1
ATOM 810 C C . THR A 1 108 ? -13.738 4.051 8.024 1.00 87.19 108 THR A C 1
ATOM 812 O O . THR A 1 108 ? -13.317 3.392 7.076 1.00 87.19 108 THR A O 1
ATOM 815 N N . ARG A 1 109 ? -13.495 3.685 9.288 1.00 81.56 109 ARG A N 1
ATOM 816 C CA . ARG A 1 109 ? -12.594 2.590 9.675 1.00 81.56 109 ARG A CA 1
ATOM 817 C C . ARG A 1 109 ? -12.869 1.266 8.962 1.00 81.56 109 ARG A C 1
ATOM 819 O O . ARG A 1 109 ? -11.933 0.594 8.546 1.00 81.56 109 ARG A O 1
ATOM 826 N N . ARG A 1 110 ? -14.142 0.875 8.874 1.00 83.19 110 ARG A N 1
ATOM 827 C CA . ARG A 1 110 ? -14.547 -0.413 8.287 1.00 83.19 110 ARG A CA 1
ATOM 828 C C . ARG A 1 110 ? -14.274 -0.443 6.783 1.00 83.19 110 ARG A C 1
ATOM 830 O O . ARG A 1 110 ? -13.757 -1.433 6.288 1.00 83.19 110 ARG A O 1
ATOM 837 N N . LEU A 1 111 ? -14.551 0.668 6.099 1.00 87.81 111 LEU A N 1
ATOM 838 C CA . LEU A 1 111 ? -14.275 0.832 4.671 1.00 87.81 111 LEU A CA 1
ATOM 839 C C . LEU A 1 111 ? -12.771 0.843 4.395 1.00 87.81 111 LEU A C 1
ATOM 841 O O . LEU A 1 111 ? -12.315 0.128 3.513 1.00 87.81 111 LEU A O 1
ATOM 845 N N . GLY A 1 112 ? -11.995 1.582 5.194 1.00 86.06 112 GLY A N 1
ATOM 846 C CA . GLY A 1 112 ? -10.535 1.584 5.081 1.00 86.06 112 GLY A CA 1
ATOM 847 C C . GLY A 1 112 ? -9.946 0.182 5.240 1.00 86.06 112 GLY A C 1
ATOM 848 O O . GLY A 1 112 ? -9.114 -0.217 4.438 1.00 86.06 112 GLY A O 1
ATOM 849 N N . ALA A 1 113 ? -10.421 -0.602 6.214 1.00 86.50 113 ALA A N 1
ATOM 850 C CA . ALA A 1 113 ? -9.947 -1.970 6.421 1.00 86.50 113 ALA A CA 1
ATOM 851 C C . ALA A 1 113 ? -10.327 -2.906 5.262 1.00 86.50 113 ALA A C 1
ATOM 853 O O . ALA A 1 113 ? -9.494 -3.691 4.818 1.00 86.50 113 ALA A O 1
ATOM 854 N N . LEU A 1 114 ? -11.559 -2.796 4.752 1.00 91.25 114 LEU A N 1
ATOM 855 C CA . LEU A 1 114 ? -12.038 -3.598 3.625 1.00 91.25 114 LEU A CA 1
ATOM 856 C C . LEU A 1 114 ? -11.232 -3.334 2.349 1.00 91.25 114 LEU A C 1
ATOM 858 O O . LEU A 1 114 ? -10.948 -4.263 1.604 1.00 91.25 114 LEU A O 1
ATOM 862 N N . LEU A 1 115 ? -10.857 -2.076 2.116 1.00 90.62 115 LEU A N 1
ATOM 863 C CA . LEU A 1 115 ? -10.070 -1.665 0.956 1.00 90.62 115 LEU A CA 1
ATOM 864 C C . LEU A 1 115 ? -8.572 -1.958 1.127 1.00 90.62 115 LEU A C 1
ATOM 866 O O . LEU A 1 115 ? -7.914 -2.325 0.159 1.00 90.62 115 LEU A O 1
ATOM 870 N N . LEU A 1 116 ? -8.028 -1.830 2.343 1.00 89.00 116 LEU A N 1
ATOM 871 C CA . LEU A 1 116 ? -6.609 -2.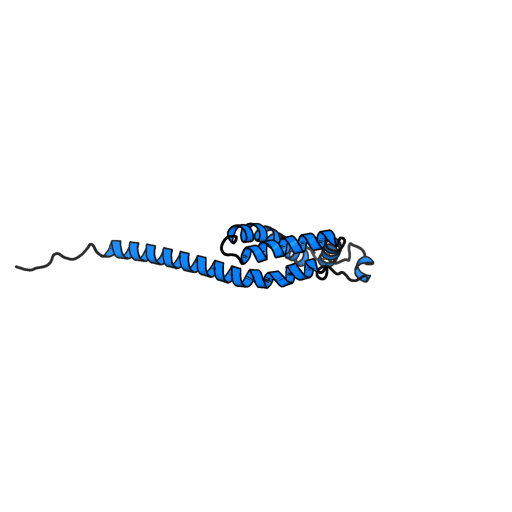084 2.614 1.00 89.00 116 LEU A CA 1
ATOM 872 C C . LEU A 1 116 ? -6.264 -3.575 2.540 1.00 89.00 116 LEU A C 1
ATOM 874 O O . LEU A 1 116 ? -5.180 -3.936 2.094 1.00 89.00 116 LEU A O 1
ATOM 878 N N . LEU A 1 117 ? -7.180 -4.444 2.974 1.00 89.56 117 LEU A N 1
ATOM 879 C CA . LEU A 1 117 ? -6.957 -5.887 3.045 1.00 89.56 117 LEU A CA 1
ATOM 880 C C . LEU A 1 117 ? -6.534 -6.520 1.706 1.00 89.56 117 LEU A C 1
ATOM 882 O O . LEU A 1 117 ? -5.485 -7.162 1.690 1.00 89.56 117 LEU A O 1
ATOM 886 N N . PRO A 1 118 ? -7.257 -6.340 0.582 1.00 91.56 118 PRO A N 1
ATOM 887 C CA . PRO A 1 118 ? -6.834 -6.906 -0.697 1.00 91.56 118 PRO A CA 1
ATOM 888 C C . PRO A 1 118 ? -5.515 -6.306 -1.199 1.00 91.56 118 PRO A C 1
ATOM 890 O O . PRO A 1 118 ? -4.736 -7.010 -1.835 1.00 91.56 118 PRO A O 1
ATOM 893 N N . VAL A 1 119 ? -5.226 -5.037 -0.889 1.00 90.75 119 VAL A N 1
ATOM 894 C CA . VAL A 1 119 ? -3.978 -4.367 -1.292 1.00 90.75 119 VAL A CA 1
ATOM 895 C C . VAL A 1 119 ? -2.780 -4.974 -0.566 1.00 90.75 119 VAL A C 1
ATOM 897 O O . VAL A 1 119 ? -1.811 -5.383 -1.205 1.00 90.75 119 VAL A O 1
ATOM 900 N N . VAL A 1 120 ? -2.861 -5.095 0.760 1.00 88.81 120 VAL A N 1
ATOM 901 C CA . VAL A 1 120 ? -1.798 -5.702 1.575 1.00 88.81 120 VAL A CA 1
ATOM 902 C C . VAL A 1 120 ? -1.637 -7.181 1.245 1.00 88.81 120 VAL A C 1
ATOM 904 O O . VAL A 1 120 ? -0.508 -7.653 1.134 1.00 88.81 120 VAL A O 1
ATOM 907 N N . LEU A 1 121 ? -2.742 -7.903 1.038 1.00 91.81 121 LEU A N 1
ATOM 908 C CA . LEU A 1 121 ? -2.708 -9.307 0.636 1.00 91.81 121 LEU A CA 1
ATOM 909 C C . LEU A 1 121 ? -1.974 -9.483 -0.696 1.00 91.81 121 LEU A C 1
ATOM 911 O O . LEU A 1 121 ? -1.112 -10.347 -0.804 1.00 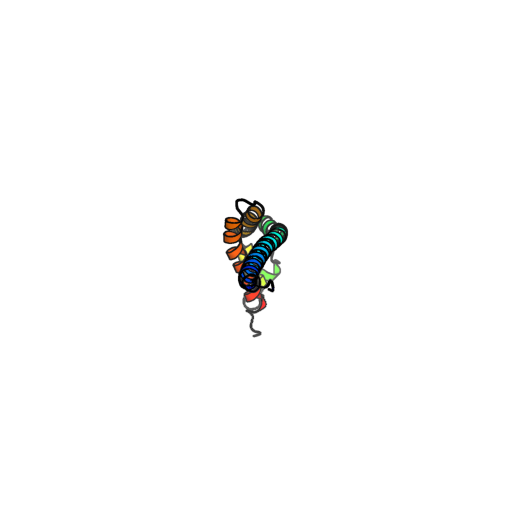91.81 121 LEU A O 1
ATOM 915 N N . ASN A 1 122 ? -2.262 -8.636 -1.684 1.00 90.88 122 ASN A N 1
ATOM 916 C CA . ASN A 1 122 ? -1.601 -8.676 -2.983 1.00 90.88 122 ASN A CA 1
ATOM 917 C C . ASN A 1 122 ? -0.084 -8.420 -2.857 1.00 90.88 122 ASN A C 1
ATOM 919 O O . ASN A 1 122 ? 0.719 -9.205 -3.358 1.00 90.88 122 ASN A O 1
ATOM 923 N N . VAL A 1 123 ? 0.323 -7.391 -2.102 1.00 87.69 123 VAL A N 1
ATOM 924 C CA . VAL A 1 123 ? 1.748 -7.108 -1.842 1.00 87.69 123 VAL A CA 1
ATOM 925 C C . VAL A 1 123 ? 2.427 -8.273 -1.112 1.00 87.69 123 VAL A C 1
ATOM 927 O O . VAL A 1 123 ? 3.536 -8.664 -1.475 1.00 87.69 123 VAL A O 1
ATOM 930 N N . ALA A 1 124 ? 1.765 -8.861 -0.114 1.00 89.00 124 ALA A N 1
ATOM 931 C CA . ALA A 1 124 ? 2.279 -10.019 0.612 1.00 89.00 124 ALA A CA 1
ATOM 932 C C . ALA A 1 124 ? 2.439 -11.243 -0.301 1.00 89.00 124 ALA A C 1
ATOM 934 O O . ALA A 1 124 ? 3.452 -11.934 -0.213 1.00 89.00 124 ALA A O 1
ATOM 935 N N . MET A 1 125 ? 1.484 -11.479 -1.205 1.00 87.94 125 MET A N 1
ATOM 936 C CA . MET A 1 125 ? 1.561 -12.545 -2.205 1.00 87.94 125 MET A CA 1
ATOM 937 C C . MET A 1 125 ? 2.741 -12.335 -3.151 1.00 87.94 125 MET A C 1
ATOM 939 O O . MET A 1 125 ? 3.524 -13.262 -3.330 1.00 87.94 125 MET A O 1
ATOM 943 N N . PHE A 1 126 ? 2.927 -11.128 -3.700 1.00 87.44 126 PHE A N 1
ATOM 944 C CA . PHE A 1 126 ? 4.106 -10.827 -4.517 1.00 87.44 126 PHE A CA 1
ATOM 945 C C . PHE A 1 126 ? 5.398 -11.085 -3.746 1.00 87.44 126 PHE A C 1
ATOM 947 O O . PHE A 1 126 ? 6.265 -11.795 -4.239 1.00 87.44 126 PHE A O 1
ATOM 954 N N . ASN A 1 127 ? 5.519 -10.584 -2.517 1.00 86.44 127 ASN A N 1
ATOM 955 C CA . ASN A 1 127 ? 6.721 -10.804 -1.715 1.00 86.44 127 ASN A CA 1
ATOM 956 C C . ASN A 1 127 ? 6.975 -12.294 -1.460 1.00 86.44 127 ASN A C 1
ATOM 958 O O . ASN A 1 127 ? 8.107 -12.748 -1.591 1.00 86.44 127 ASN A O 1
ATOM 962 N N . TYR A 1 128 ? 5.936 -13.065 -1.140 1.00 86.75 128 TYR A N 1
ATOM 963 C CA . TYR A 1 128 ? 6.061 -14.496 -0.883 1.00 86.75 128 TYR A CA 1
ATOM 964 C C . TYR A 1 128 ? 6.440 -15.278 -2.146 1.00 86.75 128 TYR A C 1
ATOM 966 O O . TYR A 1 128 ? 7.422 -16.018 -2.142 1.00 86.75 128 TYR A O 1
ATOM 974 N N . PHE A 1 129 ? 5.716 -15.082 -3.250 1.00 85.62 129 PHE A N 1
ATOM 975 C CA . PHE A 1 129 ? 5.993 -15.789 -4.499 1.00 85.62 129 PHE A CA 1
ATOM 976 C C . PHE A 1 129 ? 7.324 -15.383 -5.122 1.00 85.62 129 PHE A C 1
ATOM 978 O O . PHE A 1 129 ? 7.976 -16.210 -5.740 1.00 85.62 129 PHE A O 1
ATOM 985 N N . LEU A 1 130 ? 7.768 -14.143 -4.946 1.00 81.38 130 LEU A N 1
ATOM 986 C CA . LEU A 1 130 ? 9.057 -13.707 -5.476 1.00 81.38 130 LEU A CA 1
ATOM 987 C C . LEU A 1 130 ? 10.230 -14.130 -4.584 1.00 81.38 130 LEU A C 1
ATOM 989 O O . LEU A 1 130 ? 11.318 -14.360 -5.104 1.00 81.38 130 LEU A O 1
ATOM 993 N N . ALA A 1 131 ? 10.013 -14.271 -3.272 1.00 76.25 131 ALA A N 1
ATOM 994 C CA . ALA A 1 131 ? 11.024 -14.779 -2.346 1.00 76.25 131 ALA A CA 1
ATOM 995 C C . ALA A 1 131 ? 11.198 -16.305 -2.426 1.00 76.25 131 ALA A C 1
ATOM 997 O O . ALA A 1 131 ? 12.320 -16.786 -2.300 1.00 76.25 131 ALA A O 1
ATOM 998 N N . TYR A 1 132 ? 10.114 -17.061 -2.639 1.00 68.81 132 TYR A N 1
ATOM 999 C CA . TYR A 1 132 ? 10.126 -18.533 -2.602 1.00 68.81 132 TYR A CA 1
ATOM 1000 C C . TYR A 1 132 ? 9.865 -19.209 -3.956 1.00 68.81 132 TYR A C 1
ATOM 1002 O O . TYR A 1 132 ? 10.081 -20.409 -4.091 1.00 68.81 132 TYR A O 1
ATOM 1010 N N . GLY A 1 133 ? 9.392 -18.478 -4.966 1.00 63.81 133 GLY A N 1
ATOM 1011 C CA . GLY A 1 133 ? 8.941 -19.050 -6.241 1.00 63.81 133 GLY A CA 1
ATOM 1012 C C . GLY A 1 133 ? 10.039 -19.349 -7.260 1.00 63.81 133 GLY A C 1
ATOM 1013 O O . GLY A 1 133 ? 9.725 -19.880 -8.322 1.00 63.81 133 GLY A O 1
ATOM 1014 N N . ARG A 1 134 ? 11.315 -19.061 -6.968 1.00 62.69 134 ARG A N 1
ATOM 1015 C CA . ARG A 1 134 ? 12.434 -19.567 -7.775 1.00 62.69 134 ARG A CA 1
ATOM 1016 C C . ARG A 1 134 ? 12.986 -20.824 -7.106 1.00 62.69 134 ARG A C 1
ATOM 1018 O O . ARG A 1 134 ? 13.819 -20.735 -6.209 1.00 62.69 134 ARG A O 1
ATOM 1025 N N . ALA A 1 135 ? 12.508 -21.992 -7.538 1.00 52.44 135 ALA A N 1
ATOM 1026 C CA . ALA A 1 135 ? 13.227 -23.238 -7.293 1.00 52.44 135 ALA A CA 1
ATOM 1027 C C . ALA A 1 135 ? 14.642 -23.099 -7.897 1.00 52.44 135 ALA A C 1
ATOM 1029 O O . ALA A 1 135 ? 14.751 -22.580 -9.013 1.00 52.44 135 ALA A O 1
ATOM 1030 N N . PRO A 1 136 ? 15.714 -23.484 -7.179 1.00 46.91 136 PRO A N 1
ATOM 1031 C CA . PRO A 1 136 ? 17.053 -23.496 -7.750 1.00 46.91 136 PRO A CA 1
ATOM 1032 C C . PRO A 1 136 ? 17.056 -24.465 -8.937 1.00 46.91 136 PRO A C 1
ATOM 1034 O O . PRO A 1 136 ? 16.771 -25.650 -8.773 1.00 46.91 136 PRO A O 1
ATOM 1037 N N . GLY A 1 137 ? 17.310 -23.925 -10.125 1.00 45.50 137 GLY A N 1
ATOM 1038 C CA . GLY A 1 137 ? 17.575 -24.656 -11.358 1.00 45.50 137 GLY A CA 1
ATOM 1039 C C . GLY A 1 137 ? 18.902 -24.177 -11.901 1.00 45.50 137 GLY A C 1
ATOM 1040 O O . GLY A 1 137 ? 19.045 -22.934 -11.994 1.00 45.50 137 GLY A O 1
#

Secondary structure (DSSP, 8-state):
-------SSSHHHHHHHHHHHHHHHHHHHHHHHHHHHHHHHHHHHHHHHHHHHTT-TT---GGGGGS-TTTS-HHHHHHHHHHS-HHHHHHHHHHHHHHHHHTTSTTTHHHHHHHHHHHHHHHHHHHHHHHH-----